Protein AF-A0A936LFM3-F1 (afdb_monomer_lite)

Structure (mmCIF, N/CA/C/O backbone):
data_AF-A0A936LFM3-F1
#
_entry.id   AF-A0A936LFM3-F1
#
loop_
_atom_site.group_PDB
_atom_site.id
_atom_site.type_symbol
_atom_site.label_atom_id
_atom_site.label_alt_id
_atom_site.label_comp_id
_atom_site.label_asym_id
_atom_site.label_entity_id
_atom_site.label_seq_id
_atom_site.pdbx_PDB_ins_code
_atom_site.Cartn_x
_atom_site.Cartn_y
_atom_site.Cartn_z
_atom_site.occupancy
_atom_site.B_iso_or_equiv
_atom_site.auth_seq_id
_atom_site.auth_comp_id
_atom_site.auth_asym_id
_atom_site.auth_atom_id
_atom_site.pdbx_PDB_model_num
ATOM 1 N N . MET A 1 1 ? -27.569 -4.470 3.705 1.00 52.78 1 MET A N 1
ATOM 2 C CA . MET A 1 1 ? -26.174 -4.039 3.490 1.00 52.78 1 MET A CA 1
ATOM 3 C C . MET A 1 1 ? -26.082 -2.588 3.939 1.00 52.78 1 MET A C 1
ATOM 5 O O . MET A 1 1 ? -26.938 -1.820 3.511 1.00 52.78 1 MET A O 1
ATOM 9 N N . PRO A 1 2 ? -25.170 -2.228 4.855 1.00 54.09 2 PRO A N 1
ATOM 10 C CA . PRO A 1 2 ? -24.980 -0.835 5.258 1.00 54.09 2 PRO A CA 1
ATOM 11 C C . PRO A 1 2 ? -24.577 0.011 4.048 1.00 54.09 2 PRO A C 1
ATOM 13 O O . PRO A 1 2 ? -23.914 -0.483 3.132 1.00 54.09 2 PRO A O 1
ATOM 16 N N . SER A 1 3 ? -25.020 1.265 4.016 1.00 64.44 3 SER A N 1
ATOM 17 C CA . SER A 1 3 ? -24.688 2.163 2.915 1.00 64.44 3 SER A CA 1
ATOM 18 C C . SER A 1 3 ? -23.208 2.572 2.993 1.00 64.44 3 SER A C 1
ATOM 20 O O . SER A 1 3 ? -22.634 2.600 4.087 1.00 64.44 3 SER A O 1
ATOM 22 N N . PRO A 1 4 ? -22.565 2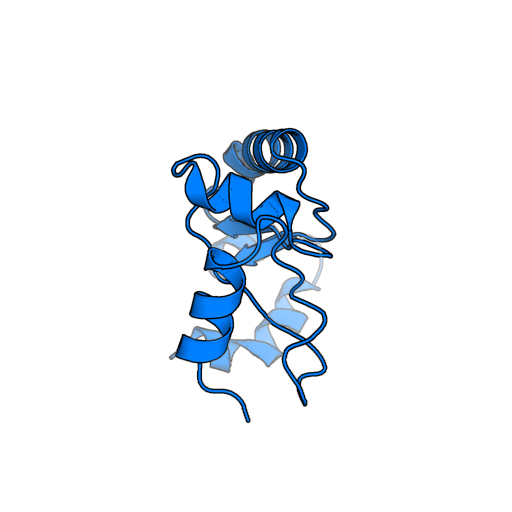.948 1.872 1.00 55.62 4 PRO A N 1
ATOM 23 C CA . PRO A 1 4 ? -21.199 3.483 1.891 1.00 55.62 4 PRO A CA 1
ATOM 24 C C . PRO A 1 4 ? -21.012 4.667 2.860 1.00 55.62 4 PRO A C 1
ATOM 26 O O . PRO A 1 4 ? -19.931 4.857 3.413 1.00 55.62 4 PRO A O 1
ATOM 29 N N . GLN A 1 5 ? -22.076 5.438 3.112 1.00 56.53 5 GLN A N 1
ATOM 30 C CA . GLN A 1 5 ? -22.071 6.572 4.038 1.00 56.53 5 GLN A CA 1
ATOM 31 C C . GLN A 1 5 ? -22.000 6.127 5.509 1.00 56.53 5 GLN A C 1
ATOM 33 O O . GLN A 1 5 ? -21.318 6.775 6.300 1.00 56.53 5 GLN A O 1
ATOM 38 N N . ASP A 1 6 ? -22.611 4.993 5.866 1.00 60.06 6 ASP A N 1
ATOM 39 C CA . ASP A 1 6 ? -22.584 4.447 7.233 1.00 60.06 6 ASP A CA 1
ATOM 40 C C . ASP A 1 6 ? -21.179 3.977 7.637 1.00 60.06 6 ASP A C 1
ATOM 42 O O . ASP A 1 6 ? -20.767 4.120 8.791 1.00 60.06 6 ASP A O 1
ATOM 46 N N . VAL A 1 7 ? -20.420 3.448 6.672 1.00 60.62 7 VAL A N 1
ATOM 47 C CA . VAL A 1 7 ? -19.021 3.034 6.863 1.00 60.62 7 VAL A CA 1
ATOM 48 C C . VAL A 1 7 ? -18.133 4.258 7.092 1.00 60.62 7 VAL A C 1
ATOM 50 O O . VAL A 1 7 ? -17.361 4.296 8.049 1.00 60.62 7 VAL A O 1
ATOM 53 N N . LEU A 1 8 ? -18.298 5.296 6.266 1.00 59.75 8 LEU A N 1
ATOM 54 C CA . LEU A 1 8 ? -17.542 6.548 6.374 1.00 59.75 8 LEU A CA 1
ATOM 55 C C . LEU A 1 8 ? -17.848 7.317 7.664 1.00 59.75 8 LEU A C 1
ATOM 57 O O . LEU A 1 8 ? -16.943 7.870 8.287 1.00 59.75 8 LEU A O 1
ATOM 61 N N . TYR A 1 9 ? -19.109 7.338 8.097 1.00 62.16 9 TYR A N 1
ATOM 62 C CA . TYR A 1 9 ? -19.505 8.018 9.328 1.00 62.16 9 TYR A CA 1
ATOM 63 C C . TYR A 1 9 ? -18.877 7.361 10.567 1.00 62.16 9 TYR A C 1
ATOM 65 O O . TYR A 1 9 ? -18.392 8.049 11.465 1.00 62.16 9 TYR A O 1
ATOM 73 N N . ARG A 1 10 ? -18.800 6.024 10.590 1.00 58.91 10 ARG A N 1
ATOM 74 C CA . ARG A 1 10 ? -18.182 5.259 11.685 1.00 58.91 10 ARG A CA 1
ATOM 75 C C . ARG A 1 10 ? -16.664 5.391 11.742 1.00 58.91 10 ARG A C 1
ATOM 77 O O . ARG A 1 10 ? -16.124 5.459 12.841 1.00 58.91 10 ARG A O 1
ATOM 84 N N . LEU A 1 11 ? -16.004 5.524 10.589 1.00 55.69 11 LEU A N 1
ATOM 85 C CA . LEU A 1 11 ? -14.578 5.861 10.518 1.00 55.69 11 LEU A CA 1
ATOM 86 C C . LEU A 1 11 ? -14.262 7.217 11.178 1.00 55.69 11 LEU A C 1
ATOM 88 O O . LEU A 1 11 ? -13.159 7.416 11.676 1.00 55.69 11 LEU A O 1
ATOM 92 N N . ARG A 1 12 ? -15.226 8.150 11.182 1.00 56.56 12 ARG A N 1
ATOM 93 C CA . ARG A 1 12 ? -15.052 9.525 11.675 1.00 56.56 12 ARG A CA 1
ATOM 94 C C . ARG A 1 12 ? -15.477 9.724 13.135 1.00 56.56 12 ARG A C 1
ATOM 96 O O . ARG A 1 12 ? -14.970 10.628 13.789 1.00 56.56 12 ARG A O 1
ATOM 103 N N . ALA A 1 13 ? -16.435 8.932 13.623 1.00 56.31 13 ALA A N 1
ATOM 104 C CA . ALA A 1 13 ? -17.116 9.164 14.902 1.00 56.31 13 ALA A CA 1
ATOM 105 C C . ALA A 1 13 ? -16.427 8.533 16.127 1.00 56.31 13 ALA A C 1
ATOM 107 O O . ALA A 1 13 ? -16.674 8.964 17.252 1.00 56.31 13 ALA A O 1
ATOM 108 N N . HIS A 1 14 ? -15.550 7.548 15.935 1.00 49.16 14 HIS A N 1
ATOM 109 C CA . HIS A 1 14 ? -14.796 6.921 17.016 1.00 49.16 14 HIS A CA 1
ATOM 110 C C . HIS A 1 14 ? -13.309 7.010 16.690 1.00 49.16 14 HIS A C 1
ATOM 112 O O . HIS A 1 14 ? -12.886 6.577 15.626 1.00 49.16 14 HIS A O 1
ATOM 118 N N . GLY A 1 15 ? -12.504 7.555 17.608 1.00 50.53 15 GLY A N 1
ATOM 119 C CA . GLY A 1 15 ? -11.042 7.702 17.481 1.00 50.53 15 GLY A CA 1
ATOM 120 C C . GLY A 1 15 ? -10.252 6.387 17.362 1.00 50.53 15 GLY A C 1
ATOM 121 O O . GLY A 1 15 ? -9.045 6.375 17.577 1.00 50.53 15 GLY A O 1
ATOM 122 N N . GLN A 1 16 ? -10.933 5.288 17.044 1.00 51.62 16 GLN A N 1
ATOM 123 C CA . GLN A 1 16 ? -10.402 4.028 16.554 1.00 51.62 16 GLN A CA 1
ATOM 124 C C . GLN A 1 16 ? -11.366 3.545 15.459 1.00 51.62 16 GLN A C 1
ATOM 126 O O . GLN A 1 16 ? -12.471 3.101 15.781 1.00 51.62 16 GLN A O 1
ATOM 131 N N . PRO A 1 17 ? -10.999 3.647 14.174 1.00 54.47 17 PRO A N 1
ATOM 132 C CA . PRO A 1 17 ? -11.783 3.108 13.081 1.00 54.47 17 PRO A CA 1
ATOM 133 C C . PRO A 1 17 ? -11.659 1.586 13.107 1.00 54.47 17 PRO A C 1
ATOM 135 O O . PRO A 1 17 ? -10.773 1.000 12.491 1.00 54.47 17 PRO A O 1
ATOM 138 N N . ASP A 1 18 ? -12.527 0.938 13.877 1.00 59.25 18 ASP A N 1
ATOM 139 C CA . ASP A 1 18 ? -12.672 -0.506 13.803 1.00 59.25 18 ASP A CA 1
ATOM 140 C C . ASP A 1 18 ? -13.541 -0.851 12.589 1.00 59.25 18 ASP A C 1
ATOM 142 O O . ASP A 1 18 ? -14.769 -0.736 12.601 1.00 59.25 18 ASP A O 1
ATOM 146 N N . LEU A 1 19 ? -12.875 -1.239 11.501 1.00 59.12 19 LEU A N 1
ATOM 147 C CA . LEU A 1 19 ? -13.516 -1.720 10.279 1.00 59.12 19 LEU A CA 1
ATOM 148 C C . LEU A 1 19 ? -14.169 -3.103 10.475 1.00 59.12 19 LEU A C 1
ATOM 150 O O . LEU A 1 19 ? -14.990 -3.519 9.651 1.00 59.12 19 LEU A O 1
ATOM 154 N N . ARG A 1 20 ? -13.858 -3.805 11.575 1.00 56.66 20 ARG A N 1
ATOM 155 C CA . ARG A 1 20 ? -14.342 -5.153 11.905 1.00 56.66 20 ARG A CA 1
ATOM 156 C C . ARG A 1 20 ? -15.726 -5.085 12.562 1.00 56.66 20 ARG A C 1
ATOM 158 O O . ARG A 1 20 ? -15.935 -5.482 13.699 1.00 56.66 20 ARG A O 1
ATOM 165 N N . GLY A 1 21 ? -16.705 -4.544 11.848 1.00 53.88 21 GLY A N 1
ATOM 166 C CA . GLY A 1 21 ? -18.059 -4.388 12.398 1.00 53.88 21 GLY A CA 1
ATOM 167 C C . GLY A 1 21 ? -19.100 -3.862 11.421 1.00 53.88 21 GLY A C 1
ATOM 168 O O . GLY A 1 21 ? -20.228 -3.547 11.816 1.00 53.88 21 GLY A O 1
ATOM 169 N N . VAL A 1 22 ? -18.745 -3.744 10.139 1.00 62.81 22 VAL A N 1
ATOM 170 C CA . VAL A 1 22 ? -19.704 -3.418 9.087 1.00 62.81 22 VAL A CA 1
ATOM 171 C C . VAL A 1 22 ? -20.590 -4.650 8.885 1.00 62.81 22 VAL A C 1
ATOM 173 O O . VAL A 1 22 ? -20.207 -5.606 8.217 1.00 62.81 22 VAL A O 1
ATOM 176 N N . ALA A 1 23 ? -21.744 -4.661 9.558 1.00 54.72 23 ALA A N 1
ATOM 177 C CA . ALA A 1 23 ? -22.622 -5.822 9.657 1.00 54.72 23 ALA A CA 1
ATOM 178 C C . ALA A 1 23 ? -22.928 -6.431 8.277 1.00 54.72 23 ALA A C 1
ATOM 180 O O . ALA A 1 23 ? -23.481 -5.765 7.397 1.00 54.72 23 ALA A O 1
ATOM 181 N N . GLY A 1 24 ? -22.577 -7.711 8.120 1.00 68.94 24 GLY A N 1
ATOM 182 C CA . GLY A 1 24 ? -22.824 -8.495 6.910 1.00 68.94 24 GLY A CA 1
ATOM 183 C C . GLY A 1 24 ? -21.755 -8.396 5.819 1.00 68.94 24 GLY A C 1
ATOM 184 O O . GLY A 1 24 ? -22.041 -8.807 4.699 1.00 68.94 24 GLY A O 1
ATOM 185 N N . LEU A 1 25 ? -20.566 -7.850 6.104 1.00 70.75 25 LEU A N 1
ATOM 186 C CA . LEU A 1 25 ? -19.418 -7.907 5.194 1.00 70.75 25 LEU A CA 1
ATOM 187 C C . LEU A 1 25 ? -18.317 -8.806 5.758 1.00 70.75 25 LEU A C 1
ATOM 189 O O . LEU A 1 25 ? -17.890 -8.626 6.896 1.00 70.75 25 LEU A O 1
ATOM 193 N N . ASP A 1 26 ? -17.818 -9.717 4.926 1.00 79.94 26 ASP A N 1
ATOM 194 C CA . ASP A 1 26 ? -16.672 -10.573 5.256 1.00 79.94 26 ASP A CA 1
ATOM 195 C C . ASP A 1 26 ? -15.329 -9.845 5.074 1.00 79.94 26 ASP A C 1
ATOM 197 O O . ASP A 1 26 ? -14.319 -10.217 5.670 1.00 79.94 26 ASP A O 1
ATOM 201 N N . ALA A 1 27 ? -15.309 -8.802 4.236 1.00 80.69 27 ALA A N 1
ATOM 202 C CA . ALA A 1 27 ? -14.135 -7.985 3.957 1.00 80.69 27 ALA A CA 1
ATOM 203 C C . ALA A 1 27 ? -14.528 -6.562 3.531 1.00 80.69 27 ALA A C 1
ATOM 205 O O . ALA A 1 27 ? -15.561 -6.346 2.895 1.00 80.69 27 ALA A O 1
ATOM 206 N N . VAL A 1 28 ? -13.659 -5.597 3.836 1.00 83.25 28 VAL A N 1
ATOM 207 C CA . VAL A 1 28 ? -13.766 -4.201 3.393 1.00 83.25 28 VAL A CA 1
ATOM 208 C C . VAL A 1 28 ? -12.477 -3.831 2.667 1.00 83.25 28 VAL A C 1
ATOM 210 O O . VAL A 1 28 ? -11.388 -4.011 3.209 1.00 83.25 28 VAL A O 1
ATOM 213 N N . ILE A 1 29 ? -12.597 -3.315 1.443 1.00 88.81 29 ILE A N 1
ATOM 214 C CA . ILE A 1 29 ? -11.471 -2.769 0.677 1.00 88.81 29 ILE A CA 1
ATOM 215 C C . ILE A 1 29 ? -11.525 -1.251 0.796 1.00 88.81 29 ILE A C 1
ATOM 217 O O . ILE A 1 29 ? -12.546 -0.640 0.481 1.00 88.81 29 ILE A O 1
ATOM 221 N N . VAL A 1 30 ? -10.424 -0.657 1.244 1.00 88.00 30 VAL A N 1
ATOM 222 C CA . VAL A 1 30 ? -10.268 0.794 1.336 1.00 88.00 30 VAL A CA 1
ATOM 223 C C . VAL A 1 30 ? -9.287 1.232 0.260 1.00 88.00 30 VAL A C 1
ATOM 225 O O . VAL A 1 30 ? -8.125 0.832 0.287 1.00 88.00 30 VAL A O 1
ATOM 228 N N . ASP A 1 31 ? -9.769 2.023 -0.695 1.00 88.75 31 ASP A N 1
ATOM 229 C CA . ASP A 1 31 ? -8.922 2.655 -1.703 1.00 88.75 31 ASP A CA 1
ATOM 230 C C . ASP A 1 31 ? -8.339 3.959 -1.145 1.00 88.75 31 ASP A C 1
ATOM 232 O O . ASP A 1 31 ? -9.042 4.739 -0.498 1.00 88.75 31 ASP A O 1
ATOM 236 N N . THR A 1 32 ? -7.046 4.182 -1.360 1.00 86.06 32 THR A N 1
ATOM 237 C CA . THR A 1 32 ? -6.305 5.307 -0.779 1.00 86.06 32 THR A CA 1
ATOM 238 C C . THR A 1 32 ? -5.460 6.001 -1.841 1.00 86.06 32 THR A C 1
ATOM 240 O O . THR A 1 32 ? -4.869 5.315 -2.679 1.00 86.06 32 THR A O 1
ATOM 243 N N . PRO A 1 33 ? -5.291 7.337 -1.779 1.00 85.06 33 PRO A N 1
ATOM 244 C CA . PRO A 1 33 ? -4.279 8.006 -2.590 1.00 85.06 33 PRO A CA 1
ATOM 245 C C . PRO A 1 33 ? -2.864 7.511 -2.224 1.00 85.06 33 PRO A C 1
ATOM 247 O O . PRO A 1 33 ? -2.679 6.872 -1.184 1.00 85.06 33 PRO A O 1
ATOM 250 N N . PRO A 1 34 ? -1.831 7.811 -3.035 1.00 83.06 34 PRO A N 1
ATOM 251 C CA . PRO A 1 34 ? -0.457 7.443 -2.704 1.00 83.06 34 PRO A CA 1
ATOM 252 C C . PRO A 1 34 ? -0.040 8.030 -1.348 1.00 83.06 34 PRO A C 1
ATOM 254 O O . PRO A 1 34 ? 0.008 9.249 -1.188 1.00 83.06 34 PRO A O 1
ATOM 257 N N . ALA A 1 35 ? 0.303 7.175 -0.381 1.00 79.75 35 ALA A N 1
ATOM 258 C CA . ALA A 1 35 ? 0.622 7.603 0.987 1.00 79.75 35 ALA A CA 1
ATOM 259 C C . ALA A 1 35 ? 1.877 8.485 1.087 1.00 79.75 35 ALA A C 1
ATOM 261 O O . ALA A 1 35 ? 1.989 9.307 1.989 1.00 79.75 35 ALA A O 1
ATOM 262 N N . MET A 1 36 ? 2.785 8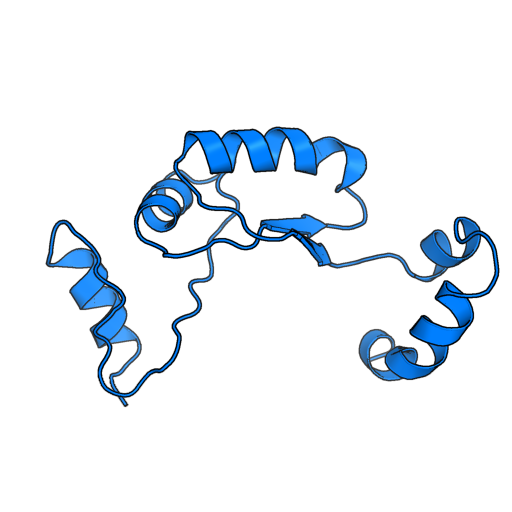.392 0.112 1.00 75.25 36 MET A N 1
ATOM 263 C CA . MET A 1 36 ? 3.907 9.328 -0.017 1.00 75.25 36 MET A CA 1
ATOM 264 C C . MET A 1 36 ? 3.475 10.765 -0.344 1.00 75.25 36 MET A C 1
ATOM 266 O O . MET A 1 36 ? 4.231 11.696 -0.092 1.00 75.25 36 MET A O 1
ATOM 270 N N . ALA A 1 37 ? 2.308 10.946 -0.964 1.00 77.44 37 ALA A N 1
ATOM 271 C CA . ALA A 1 37 ? 1.844 12.240 -1.454 1.00 77.44 37 ALA A CA 1
ATOM 272 C C . ALA A 1 37 ? 0.760 12.863 -0.561 1.00 77.44 37 ALA A C 1
ATOM 274 O O . ALA A 1 37 ? 0.567 14.076 -0.607 1.00 77.44 37 ALA A O 1
ATOM 275 N N . VAL A 1 38 ? 0.042 12.052 0.226 1.00 79.62 38 VAL A N 1
ATOM 276 C CA . VAL A 1 38 ? -1.117 12.497 1.013 1.00 79.62 38 VAL A CA 1
ATOM 277 C C . VAL A 1 38 ? -1.102 11.856 2.401 1.00 79.62 38 VAL A C 1
ATOM 279 O O . VAL A 1 38 ? -1.155 10.634 2.529 1.00 79.62 38 VAL A O 1
ATOM 282 N N . SER A 1 39 ? -1.095 12.689 3.445 1.00 77.50 39 SER A N 1
ATOM 283 C CA . SER A 1 39 ? -1.051 12.257 4.851 1.00 77.50 39 SER A CA 1
ATOM 284 C C . SER A 1 39 ? -2.260 11.428 5.283 1.00 77.50 39 SER A C 1
ATOM 286 O O . SER A 1 39 ? -2.121 10.533 6.114 1.00 77.50 39 SER A O 1
ATOM 288 N N . ASP A 1 40 ? -3.437 11.688 4.714 1.00 77.94 40 ASP A N 1
ATOM 289 C CA . ASP A 1 40 ? -4.680 11.004 5.092 1.00 77.94 40 ASP A CA 1
ATOM 290 C C . ASP A 1 40 ? -4.615 9.499 4.799 1.00 77.94 40 ASP A C 1
ATOM 292 O O . ASP A 1 40 ? -5.138 8.689 5.564 1.00 77.94 40 ASP A O 1
ATOM 296 N N . ALA A 1 41 ? -3.904 9.102 3.737 1.00 82.44 41 ALA A N 1
ATOM 297 C CA . ALA A 1 41 ? -3.676 7.692 3.434 1.00 82.44 41 ALA A CA 1
ATOM 298 C C . ALA A 1 41 ? -2.835 7.006 4.522 1.00 82.44 41 ALA A C 1
ATOM 300 O O . ALA A 1 41 ? -3.122 5.869 4.888 1.00 82.44 41 ALA A O 1
ATOM 301 N N . SER A 1 42 ? -1.853 7.702 5.100 1.00 84.25 42 SER A N 1
ATOM 302 C CA . SER A 1 42 ? -1.041 7.175 6.204 1.00 84.25 42 SER A CA 1
ATOM 303 C C . SER A 1 42 ? -1.867 6.908 7.463 1.00 84.25 42 SER A C 1
ATOM 305 O O . SER A 1 42 ? -1.631 5.908 8.133 1.00 84.25 42 SER A O 1
ATOM 307 N N . VAL A 1 43 ? -2.876 7.739 7.753 1.00 85.38 43 VAL A N 1
ATOM 308 C CA . VAL A 1 43 ? -3.809 7.502 8.869 1.00 85.38 43 VAL A CA 1
ATOM 309 C C . VAL A 1 43 ? -4.628 6.236 8.622 1.00 85.38 43 VAL A C 1
ATOM 311 O O . VAL A 1 43 ? -4.722 5.377 9.494 1.00 85.38 43 VAL A O 1
ATOM 314 N N . VAL A 1 44 ? -5.169 6.063 7.412 1.00 86.19 44 VAL A N 1
ATOM 315 C CA . VAL A 1 44 ? -5.930 4.855 7.049 1.00 86.19 44 VAL A CA 1
ATOM 316 C C . VAL A 1 44 ? -5.084 3.590 7.219 1.00 86.19 44 VAL A C 1
ATOM 318 O O . VAL A 1 44 ? -5.569 2.592 7.753 1.00 86.19 44 VAL A O 1
ATOM 321 N N . LEU A 1 45 ? -3.808 3.633 6.827 1.00 87.50 45 LEU A N 1
ATOM 322 C CA . LEU A 1 45 ? -2.895 2.491 6.922 1.00 87.50 45 LEU A CA 1
ATOM 323 C C . LEU A 1 45 ? -2.687 1.979 8.360 1.00 87.50 45 LEU A C 1
ATOM 325 O O . LEU A 1 45 ? -2.384 0.799 8.533 1.00 87.50 45 LEU A O 1
ATOM 329 N N . GLN A 1 46 ? -2.897 2.820 9.377 1.00 86.19 46 GLN A N 1
ATOM 330 C CA . GLN A 1 46 ? -2.808 2.441 10.796 1.00 86.19 46 GLN A CA 1
ATOM 331 C C . GLN A 1 46 ? -4.039 1.682 11.303 1.00 86.19 46 GLN A C 1
ATOM 333 O O . GLN A 1 46 ? -3.995 1.064 12.368 1.00 86.19 46 GLN A O 1
ATOM 338 N N . HIS A 1 47 ? -5.138 1.726 10.552 1.00 86.00 47 HIS A N 1
ATOM 339 C CA . HIS A 1 47 ? -6.443 1.218 10.972 1.00 86.00 47 HIS A CA 1
ATOM 340 C C . HIS A 1 47 ? -6.936 0.036 10.133 1.00 86.00 47 HIS A C 1
ATOM 342 O O . HIS A 1 47 ? -7.971 -0.553 10.438 1.00 86.00 47 HIS A O 1
ATOM 348 N N . VAL A 1 48 ? -6.186 -0.352 9.100 1.00 86.88 48 VAL A N 1
ATOM 349 C CA . VAL A 1 48 ? -6.454 -1.564 8.320 1.00 86.88 48 VAL A CA 1
ATOM 350 C C . VAL A 1 48 ? -5.706 -2.768 8.888 1.00 86.88 48 VAL A C 1
ATOM 352 O O . VAL A 1 48 ? -4.600 -2.664 9.419 1.00 86.88 48 VAL A O 1
ATOM 355 N N . ASP A 1 49 ? -6.288 -3.954 8.720 1.00 89.56 49 ASP A N 1
ATOM 356 C CA . ASP A 1 49 ? -5.655 -5.208 9.136 1.00 89.56 49 ASP A CA 1
ATOM 357 C C . ASP A 1 49 ? -4.395 -5.524 8.332 1.00 89.56 49 ASP A C 1
ATOM 359 O O . ASP A 1 49 ? -3.395 -6.016 8.866 1.00 89.56 49 ASP A O 1
ATOM 363 N N . ARG A 1 50 ? -4.481 -5.278 7.024 1.00 91.69 50 ARG A N 1
ATOM 364 C CA . ARG A 1 50 ? -3.454 -5.556 6.026 1.00 91.69 50 ARG A CA 1
ATOM 365 C C . ARG A 1 50 ? -3.546 -4.526 4.914 1.00 91.69 50 ARG A C 1
ATOM 367 O O . ARG A 1 50 ? -4.636 -4.096 4.550 1.00 91.69 50 ARG A O 1
ATOM 374 N N . ALA A 1 51 ? -2.396 -4.197 4.345 1.00 93.12 51 ALA A N 1
ATOM 375 C CA . ALA A 1 51 ? -2.282 -3.352 3.169 1.00 93.12 51 ALA A CA 1
ATOM 376 C C . ALA A 1 51 ? -1.678 -4.133 1.995 1.00 93.12 51 ALA A C 1
ATOM 378 O O . ALA A 1 51 ? -0.869 -5.051 2.178 1.00 93.12 51 ALA A O 1
ATOM 379 N N . VAL A 1 52 ? -2.055 -3.732 0.784 1.00 94.00 52 VAL A N 1
ATOM 380 C CA . VAL A 1 52 ? -1.441 -4.172 -0.471 1.00 94.00 52 VAL A CA 1
ATOM 381 C C . VAL A 1 52 ? -0.883 -2.935 -1.159 1.00 94.00 52 VAL A C 1
ATOM 383 O O . VAL A 1 52 ? -1.588 -1.943 -1.317 1.00 94.00 52 VAL A O 1
ATOM 386 N N . TYR A 1 53 ? 0.389 -2.974 -1.545 1.00 92.62 53 TYR A N 1
ATOM 387 C CA . TYR A 1 53 ? 1.039 -1.844 -2.204 1.00 92.62 53 TYR A CA 1
ATOM 388 C C . TYR A 1 53 ? 0.834 -1.911 -3.721 1.00 92.62 53 TYR A C 1
ATOM 390 O O . TYR A 1 53 ? 1.203 -2.898 -4.356 1.00 92.62 53 TYR A O 1
ATOM 398 N N . GLY A 1 54 ? 0.255 -0.864 -4.309 1.00 91.88 54 GLY A N 1
ATOM 399 C CA . GLY A 1 54 ? 0.114 -0.733 -5.759 1.00 91.88 54 GLY A CA 1
ATOM 400 C C . GLY A 1 54 ? 1.342 -0.071 -6.382 1.00 91.88 54 GLY A C 1
ATOM 401 O O . GLY A 1 54 ? 1.626 1.089 -6.099 1.00 91.88 54 GLY A O 1
ATOM 402 N N . ALA A 1 55 ? 2.040 -0.785 -7.265 1.00 90.69 55 ALA A N 1
ATOM 403 C CA . ALA A 1 55 ? 3.188 -0.277 -8.010 1.00 90.69 55 ALA A CA 1
ATOM 404 C C . ALA A 1 55 ? 2.865 -0.174 -9.505 1.00 90.69 55 ALA A C 1
ATOM 406 O O . ALA A 1 55 ? 2.317 -1.102 -10.104 1.00 90.69 55 ALA A O 1
ATOM 407 N N . LEU A 1 56 ? 3.245 0.934 -10.141 1.00 88.38 56 LEU A N 1
ATOM 408 C CA . LEU A 1 56 ? 3.143 1.076 -11.594 1.00 88.38 56 LEU A CA 1
ATOM 409 C C . LEU A 1 56 ? 4.347 0.421 -12.268 1.00 88.38 56 LEU A C 1
ATOM 411 O O . LEU A 1 56 ? 5.485 0.775 -11.980 1.00 88.38 56 LEU A O 1
ATOM 415 N N . GLY A 1 57 ? 4.108 -0.481 -13.218 1.00 84.31 57 GLY A N 1
ATOM 416 C CA . GLY A 1 57 ? 5.138 -1.281 -13.883 1.00 84.31 57 GLY A CA 1
ATOM 417 C C . GLY A 1 57 ? 6.252 -0.463 -14.535 1.00 84.31 57 GLY A C 1
ATOM 418 O O . GLY A 1 57 ? 7.397 -0.902 -14.549 1.00 84.31 57 GLY A O 1
ATOM 419 N N . ARG A 1 58 ? 5.941 0.743 -15.022 1.00 82.75 58 ARG A N 1
ATOM 420 C CA . ARG A 1 58 ? 6.937 1.665 -15.591 1.00 82.75 58 ARG A CA 1
ATOM 421 C C . ARG A 1 58 ? 7.901 2.265 -14.556 1.00 82.75 58 ARG A C 1
ATOM 423 O O . ARG A 1 58 ? 9.038 2.545 -14.914 1.00 82.75 58 ARG A O 1
ATOM 430 N N . ASP A 1 59 ? 7.471 2.403 -13.300 1.00 81.56 59 ASP A N 1
ATOM 431 C CA . ASP A 1 59 ? 8.175 3.170 -12.258 1.00 81.56 59 ASP A CA 1
ATOM 432 C C . ASP A 1 59 ? 8.559 2.307 -11.037 1.00 81.56 59 ASP A C 1
ATOM 434 O O . ASP A 1 59 ? 9.247 2.775 -10.124 1.00 81.56 59 ASP A O 1
ATOM 438 N N . ALA A 1 60 ? 8.139 1.036 -11.021 1.00 79.81 60 ALA A N 1
ATOM 439 C CA . ALA A 1 60 ? 8.231 0.142 -9.871 1.00 79.81 60 ALA A CA 1
ATOM 440 C C . ALA A 1 60 ? 9.669 -0.067 -9.378 1.00 79.81 60 ALA A C 1
ATOM 442 O O . ALA A 1 60 ? 9.893 -0.069 -8.170 1.00 79.81 60 ALA A O 1
ATOM 443 N N . ALA A 1 61 ? 10.643 -0.197 -10.282 1.00 78.75 61 ALA A N 1
ATOM 444 C CA . ALA A 1 61 ? 12.037 -0.445 -9.909 1.00 78.75 61 ALA A CA 1
ATOM 445 C C . ALA A 1 61 ? 12.664 0.709 -9.103 1.00 78.75 61 ALA A C 1
ATOM 447 O O . ALA A 1 61 ? 13.505 0.460 -8.247 1.00 78.75 61 ALA A O 1
ATOM 448 N N . GLY A 1 62 ? 12.247 1.955 -9.359 1.00 81.19 62 GLY A N 1
ATOM 449 C CA . GLY A 1 62 ? 12.803 3.136 -8.690 1.00 81.19 62 GLY A CA 1
ATOM 450 C C . GLY A 1 62 ? 12.036 3.572 -7.441 1.00 81.19 62 GLY A C 1
ATOM 451 O O . GLY A 1 62 ? 12.637 4.105 -6.516 1.00 81.19 62 GLY A O 1
ATOM 452 N N . HIS A 1 63 ? 10.721 3.342 -7.395 1.00 82.88 63 HIS A N 1
ATOM 453 C CA . HIS A 1 63 ? 9.860 3.955 -6.376 1.00 82.88 63 HIS A CA 1
ATOM 454 C C . HIS A 1 63 ? 9.277 2.963 -5.365 1.00 82.88 63 HIS A C 1
ATOM 456 O O . HIS A 1 63 ? 8.839 3.389 -4.297 1.00 82.88 63 HIS A O 1
ATOM 462 N N . SER A 1 64 ? 9.287 1.654 -5.651 1.00 88.31 64 SER A N 1
ATOM 463 C CA . SER A 1 64 ? 8.635 0.681 -4.758 1.00 88.31 64 SER A CA 1
ATOM 464 C C . SER A 1 64 ? 9.350 0.544 -3.419 1.00 88.31 64 SER A C 1
ATOM 466 O O . SER A 1 64 ? 8.680 0.449 -2.401 1.00 88.31 64 SER A O 1
ATOM 468 N N . GLY A 1 65 ? 10.688 0.564 -3.398 1.00 90.25 65 GLY A N 1
ATOM 469 C CA . GLY A 1 65 ? 11.465 0.496 -2.153 1.00 90.25 65 GLY A CA 1
ATOM 470 C C . GLY A 1 65 ? 11.140 1.664 -1.214 1.00 90.25 65 GLY A C 1
ATOM 471 O O . GLY A 1 65 ? 10.557 1.431 -0.156 1.00 90.25 65 GLY A O 1
ATOM 472 N N . PRO A 1 66 ? 11.392 2.919 -1.634 1.00 90.25 66 PRO A N 1
ATOM 473 C CA . PRO A 1 66 ? 11.048 4.097 -0.838 1.00 90.25 66 PRO A CA 1
ATOM 474 C C . PRO A 1 66 ? 9.558 4.181 -0.477 1.00 90.25 66 PRO A C 1
ATOM 476 O O . PRO A 1 66 ? 9.205 4.615 0.616 1.00 90.25 66 PRO A O 1
ATOM 479 N N . GLY A 1 67 ? 8.659 3.761 -1.372 1.00 89.19 67 GLY A N 1
ATOM 480 C CA . GLY A 1 67 ? 7.222 3.735 -1.093 1.00 89.19 67 GLY A CA 1
ATOM 481 C C . GLY A 1 67 ? 6.833 2.720 -0.020 1.00 89.19 67 GLY A C 1
ATOM 482 O O . GLY A 1 67 ? 6.041 3.036 0.866 1.00 89.19 67 GLY A O 1
ATOM 483 N N . LEU A 1 68 ? 7.413 1.520 -0.059 1.00 91.56 68 LEU A N 1
ATOM 484 C CA . LEU A 1 68 ? 7.206 0.497 0.965 1.00 91.56 68 LEU A CA 1
ATOM 485 C C . LEU A 1 68 ? 7.767 0.935 2.319 1.00 91.56 68 LEU A C 1
ATOM 487 O O . LEU A 1 68 ? 7.097 0.743 3.331 1.00 91.56 68 LEU A O 1
ATOM 491 N N . GLU A 1 69 ? 8.946 1.558 2.340 1.00 91.19 69 GLU A N 1
ATOM 492 C CA . GLU A 1 69 ? 9.534 2.117 3.562 1.00 91.19 69 GLU A CA 1
ATOM 493 C C . GLU A 1 69 ? 8.646 3.209 4.165 1.00 91.19 69 GLU A C 1
ATOM 495 O O . GLU A 1 69 ? 8.346 3.155 5.356 1.00 91.19 69 GLU A O 1
ATOM 500 N N . ASN A 1 70 ? 8.142 4.142 3.349 1.00 89.88 70 ASN A N 1
ATOM 501 C CA . ASN A 1 70 ? 7.206 5.175 3.803 1.00 89.88 70 ASN A CA 1
ATOM 502 C C . ASN A 1 70 ? 5.916 4.575 4.377 1.00 89.88 70 ASN A C 1
ATOM 504 O O . ASN A 1 70 ? 5.479 4.964 5.458 1.00 89.88 70 ASN A O 1
ATOM 508 N N . ASN A 1 71 ? 5.324 3.592 3.695 1.00 90.56 71 ASN A N 1
ATOM 509 C CA . ASN A 1 71 ? 4.120 2.923 4.184 1.00 90.56 71 ASN A CA 1
ATOM 510 C C . ASN A 1 71 ? 4.388 2.172 5.494 1.00 90.56 71 ASN A C 1
ATOM 512 O O . ASN A 1 71 ? 3.578 2.231 6.417 1.00 90.56 71 ASN A O 1
ATOM 516 N N . SER A 1 72 ? 5.531 1.491 5.600 1.00 90.56 72 SER A N 1
ATOM 517 C CA . SER A 1 72 ? 5.941 0.817 6.833 1.00 90.56 72 SER A CA 1
ATOM 518 C C . SER A 1 72 ? 6.149 1.815 7.974 1.00 90.56 72 SER A C 1
ATOM 520 O O . SER A 1 72 ? 5.704 1.557 9.089 1.00 90.56 72 SER A O 1
ATOM 522 N N . ALA A 1 73 ? 6.777 2.964 7.706 1.00 89.75 73 ALA A N 1
ATOM 523 C CA . ALA A 1 73 ? 6.969 4.037 8.680 1.00 89.75 73 ALA A CA 1
ATOM 524 C C . ALA A 1 73 ? 5.637 4.661 9.129 1.00 89.75 73 ALA A C 1
ATOM 526 O O . ALA A 1 73 ? 5.490 5.035 10.290 1.00 89.75 73 ALA A O 1
ATOM 527 N N . ALA A 1 74 ? 4.640 4.702 8.242 1.00 87.62 74 ALA A N 1
ATOM 528 C CA . ALA A 1 74 ? 3.273 5.095 8.572 1.00 87.62 74 ALA A CA 1
ATOM 529 C C . ALA A 1 74 ? 2.519 4.055 9.426 1.00 87.62 74 ALA A C 1
ATOM 531 O O . ALA A 1 74 ? 1.437 4.360 9.917 1.00 87.62 74 ALA A O 1
ATOM 532 N N . GLY A 1 75 ? 3.071 2.855 9.637 1.00 88.50 75 GLY A N 1
ATOM 533 C CA . GLY A 1 75 ? 2.452 1.780 10.422 1.00 88.50 75 GLY A CA 1
ATOM 534 C C . GLY A 1 75 ? 1.688 0.745 9.592 1.00 88.50 75 GLY A C 1
ATOM 535 O O . GLY A 1 75 ? 1.003 -0.108 10.158 1.00 88.50 75 GLY A O 1
ATOM 536 N N . ALA A 1 76 ? 1.807 0.785 8.261 1.00 91.25 76 ALA A N 1
ATOM 537 C CA . ALA A 1 76 ? 1.139 -0.168 7.386 1.00 91.25 76 ALA A CA 1
ATOM 538 C C . ALA A 1 76 ? 1.685 -1.590 7.554 1.00 91.25 76 ALA A C 1
ATOM 540 O O . ALA A 1 76 ? 2.888 -1.837 7.470 1.00 91.25 76 ALA A O 1
ATOM 541 N N . LYS A 1 77 ? 0.777 -2.563 7.644 1.00 93.56 77 LYS A N 1
ATOM 542 C CA . LYS A 1 77 ? 1.102 -3.993 7.551 1.00 93.56 77 LYS A CA 1
ATOM 543 C C . LYS A 1 77 ? 1.000 -4.451 6.099 1.00 93.56 77 LYS A C 1
ATOM 545 O O . LYS A 1 77 ? 0.005 -5.062 5.702 1.00 93.56 77 LYS A O 1
ATOM 550 N N . VAL A 1 78 ? 1.997 -4.106 5.283 1.00 93.31 78 VAL A N 1
ATOM 551 C CA . VAL A 1 78 ? 2.017 -4.490 3.863 1.00 93.31 78 VAL A CA 1
ATOM 552 C C . VAL A 1 78 ? 2.254 -5.995 3.737 1.00 93.31 78 VAL A C 1
ATOM 554 O O . VAL A 1 78 ? 3.251 -6.519 4.222 1.00 93.31 78 VAL A O 1
ATOM 557 N N . THR A 1 79 ? 1.329 -6.695 3.083 1.00 94.50 79 THR A N 1
ATOM 558 C CA . THR A 1 79 ? 1.364 -8.167 2.938 1.00 94.50 79 THR A CA 1
ATOM 559 C C . THR A 1 79 ? 1.597 -8.641 1.510 1.00 94.50 79 THR A C 1
ATOM 561 O O . THR A 1 79 ? 1.804 -9.828 1.276 1.00 94.50 79 THR A O 1
ATOM 564 N N . GLY A 1 80 ? 1.602 -7.717 0.552 1.00 91.62 80 GLY A N 1
ATOM 565 C CA . GLY A 1 80 ? 1.863 -8.013 -0.846 1.00 91.62 80 GLY A CA 1
ATOM 566 C C . GLY A 1 80 ? 1.979 -6.750 -1.690 1.00 91.62 80 GLY A C 1
ATOM 567 O O . GLY A 1 80 ? 1.642 -5.648 -1.248 1.00 91.62 80 GLY A O 1
ATOM 568 N N . VAL A 1 81 ? 2.449 -6.939 -2.920 1.00 91.38 81 VAL A N 1
ATOM 569 C CA . VAL A 1 81 ? 2.599 -5.891 -3.933 1.00 91.38 81 VAL A CA 1
ATOM 570 C C . VAL A 1 81 ? 1.820 -6.299 -5.177 1.00 91.38 81 VAL A C 1
ATOM 572 O O . VAL A 1 81 ? 1.914 -7.442 -5.624 1.00 91.38 81 VAL A O 1
ATOM 575 N N . VAL A 1 82 ? 1.080 -5.357 -5.754 1.00 91.75 82 VAL A N 1
ATOM 576 C CA . VAL A 1 82 ? 0.406 -5.513 -7.044 1.00 91.75 82 VAL A CA 1
ATOM 577 C C . VAL A 1 82 ? 1.125 -4.654 -8.070 1.00 91.75 82 VAL A C 1
ATOM 579 O O . VAL A 1 82 ? 1.199 -3.434 -7.931 1.00 91.75 82 VAL A O 1
ATOM 582 N N . LEU A 1 83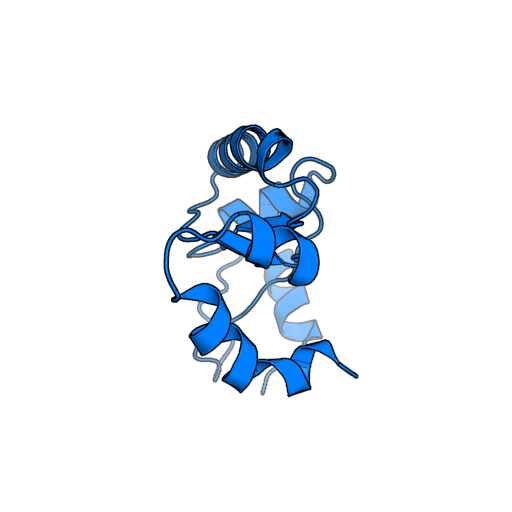 ? 1.642 -5.300 -9.114 1.00 89.62 83 LEU A N 1
ATOM 583 C CA . LEU A 1 83 ? 2.245 -4.618 -10.250 1.00 89.62 83 LEU A CA 1
ATOM 584 C C . LEU A 1 83 ? 1.174 -4.346 -11.314 1.00 89.62 83 LEU A C 1
ATOM 586 O O . LEU A 1 83 ? 0.699 -5.265 -11.981 1.00 89.62 83 LEU A O 1
ATOM 590 N N . SER A 1 84 ? 0.811 -3.079 -11.478 1.00 86.69 84 SER A N 1
ATOM 591 C CA . SER A 1 84 ? -0.209 -2.613 -12.424 1.00 86.69 84 SER A CA 1
ATOM 592 C C . SER A 1 84 ? 0.411 -1.901 -13.623 1.00 86.69 84 SER A C 1
ATOM 594 O O . SER A 1 84 ? 1.547 -1.443 -13.570 1.00 86.69 84 SER A O 1
ATOM 596 N N . MET A 1 85 ? -0.340 -1.777 -14.722 1.00 85.69 85 MET A N 1
ATOM 597 C CA . MET A 1 85 ? 0.102 -1.082 -15.947 1.00 85.69 85 MET A CA 1
ATOM 598 C C . MET A 1 85 ? 1.445 -1.593 -16.504 1.00 85.69 85 MET A C 1
ATOM 600 O O . MET A 1 85 ? 2.299 -0.821 -16.942 1.00 85.69 85 MET A O 1
ATOM 604 N N . VAL A 1 86 ? 1.649 -2.909 -16.472 1.00 83.62 86 VAL A N 1
ATOM 605 C CA . VAL A 1 86 ? 2.839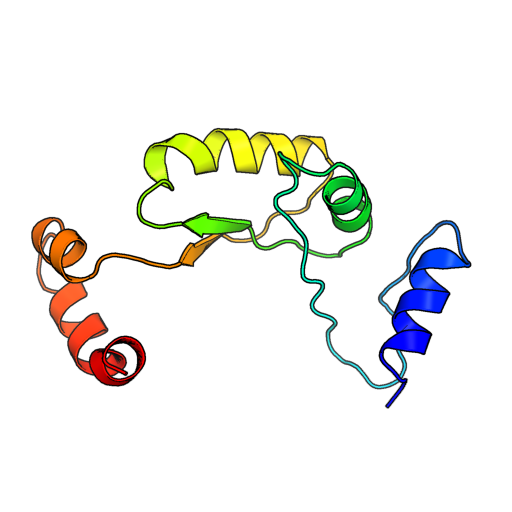 -3.537 -17.050 1.00 83.62 86 VAL A CA 1
ATOM 606 C C . VAL A 1 86 ? 2.768 -3.456 -18.573 1.00 83.62 86 VAL A C 1
ATOM 608 O O . VAL A 1 86 ? 1.811 -3.930 -19.183 1.00 83.62 86 VAL A O 1
ATOM 611 N N . ASP A 1 87 ? 3.809 -2.908 -19.204 1.00 82.12 87 ASP A N 1
ATOM 612 C CA . ASP A 1 87 ? 3.973 -3.022 -20.654 1.00 82.12 87 ASP A CA 1
ATOM 613 C C . ASP A 1 87 ? 4.379 -4.458 -20.997 1.00 82.12 87 ASP A C 1
ATOM 615 O O . ASP A 1 87 ? 5.549 -4.843 -20.921 1.00 82.12 87 ASP A O 1
ATOM 619 N N . LEU A 1 88 ? 3.387 -5.256 -21.381 1.00 75.75 88 LEU A N 1
ATOM 620 C CA . LEU A 1 88 ? 3.562 -6.674 -21.681 1.00 75.75 88 LEU A CA 1
ATOM 621 C C . LEU A 1 88 ? 4.512 -6.914 -22.862 1.00 75.75 88 LEU A C 1
ATOM 623 O O . LEU A 1 88 ? 5.243 -7.903 -22.868 1.00 75.75 88 LEU A O 1
ATOM 627 N N . ARG A 1 89 ? 4.560 -5.997 -23.839 1.00 75.88 89 ARG A N 1
ATOM 628 C CA . ARG A 1 89 ? 5.450 -6.113 -25.007 1.00 75.88 89 ARG A CA 1
ATOM 629 C C . ARG A 1 89 ? 6.902 -5.901 -24.610 1.00 75.88 89 ARG A C 1
ATOM 631 O O . ARG A 1 89 ? 7.779 -6.591 -25.124 1.00 75.88 89 ARG A O 1
ATOM 638 N N . LYS A 1 90 ? 7.164 -4.958 -23.701 1.00 75.88 90 LYS A N 1
ATOM 639 C CA . LYS A 1 90 ? 8.501 -4.774 -23.122 1.00 75.88 90 LYS A CA 1
ATOM 640 C C . LYS A 1 90 ? 8.859 -5.936 -22.205 1.00 75.88 90 LYS A C 1
ATOM 642 O O . LYS A 1 90 ? 9.940 -6.492 -22.353 1.00 75.88 90 LYS A O 1
ATOM 647 N N . ASN A 1 91 ? 7.947 -6.357 -21.329 1.00 71.44 91 ASN A N 1
ATOM 648 C CA . ASN A 1 91 ? 8.204 -7.433 -20.371 1.00 71.44 91 ASN A CA 1
ATOM 649 C C . ASN A 1 91 ? 8.508 -8.783 -21.049 1.00 71.44 91 ASN A C 1
ATOM 651 O O . ASN A 1 91 ? 9.382 -9.525 -20.601 1.00 71.44 91 ASN A O 1
ATOM 655 N N . ALA A 1 92 ? 7.859 -9.076 -22.182 1.00 69.62 92 ALA A N 1
ATOM 656 C CA . ALA A 1 92 ? 8.134 -10.274 -22.975 1.00 69.62 92 ALA A CA 1
ATOM 657 C C . ALA A 1 92 ? 9.590 -10.351 -23.471 1.00 69.62 92 ALA A C 1
ATOM 659 O O . ALA A 1 92 ? 10.123 -11.448 -23.613 1.00 69.62 92 ALA A O 1
ATOM 660 N N . LYS A 1 93 ? 10.258 -9.208 -23.686 1.00 68.31 93 LYS A N 1
ATOM 661 C CA . LYS A 1 93 ? 11.671 -9.150 -24.102 1.00 68.31 93 LYS A CA 1
ATOM 662 C C . LYS A 1 93 ? 12.645 -9.466 -22.964 1.00 68.31 93 LYS A C 1
ATOM 664 O O . LYS A 1 93 ? 13.762 -9.887 -23.233 1.00 68.31 93 LYS A O 1
ATOM 669 N N . TYR A 1 94 ? 12.223 -9.263 -21.716 1.00 61.22 94 TYR A N 1
ATO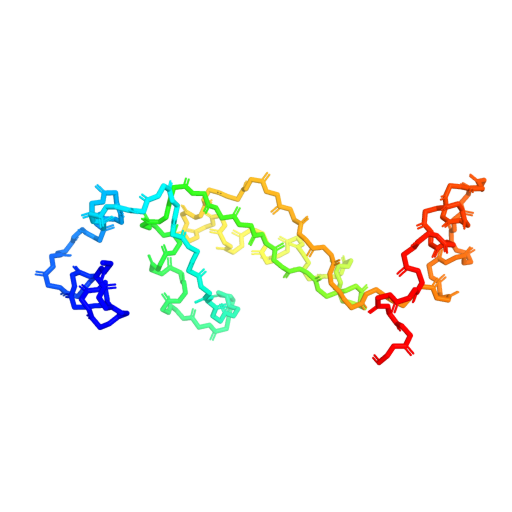M 670 C CA . TYR A 1 94 ? 13.017 -9.538 -20.513 1.00 61.22 94 TYR A CA 1
ATOM 671 C C . TYR A 1 94 ? 12.752 -10.929 -19.920 1.00 61.22 94 TYR A C 1
ATOM 673 O O . TYR A 1 94 ? 13.418 -11.336 -18.971 1.00 61.22 94 TYR A O 1
ATOM 681 N N . SER A 1 95 ? 11.782 -11.670 -20.458 1.00 54.72 95 SER A N 1
ATOM 682 C CA . SER A 1 95 ? 11.378 -12.963 -19.912 1.00 54.72 95 SER A CA 1
ATOM 683 C C . SER A 1 95 ? 12.342 -14.070 -20.341 1.00 54.72 95 SER A C 1
ATOM 685 O O . SER A 1 95 ? 12.360 -14.480 -21.501 1.00 54.72 95 SER A O 1
ATOM 687 N N . TYR A 1 96 ? 13.127 -14.581 -19.392 1.00 49.25 96 TYR A N 1
ATOM 688 C CA . TYR A 1 96 ? 13.941 -15.780 -19.583 1.00 49.25 96 TYR A CA 1
ATOM 689 C C . TYR A 1 96 ? 13.017 -17.013 -19.619 1.00 49.25 96 TYR A C 1
ATOM 691 O O . TYR A 1 96 ? 12.292 -17.276 -18.665 1.00 49.25 96 TYR A O 1
ATOM 699 N N . SER A 1 97 ? 13.033 -17.752 -20.733 1.00 47.44 97 SER A N 1
ATOM 700 C CA . SER A 1 97 ? 12.373 -19.056 -20.929 1.00 47.44 97 SER A CA 1
ATOM 701 C C . SER A 1 97 ? 10.847 -19.118 -20.683 1.00 47.44 97 SER A C 1
ATOM 703 O O . SER A 1 97 ? 10.379 -19.500 -19.614 1.00 47.44 97 SER A O 1
ATOM 705 N N . GLY A 1 98 ? 10.053 -18.829 -21.725 1.00 50.16 98 GLY A N 1
ATOM 706 C CA . GLY A 1 98 ? 8.740 -19.455 -21.998 1.00 50.16 98 GLY A CA 1
ATOM 707 C C . GLY A 1 98 ? 7.535 -19.159 -21.083 1.00 50.16 98 GLY A C 1
ATOM 708 O O . GLY A 1 98 ? 6.397 -19.322 -21.524 1.00 50.16 98 GLY A O 1
ATOM 709 N N . SER A 1 99 ? 7.733 -18.694 -19.849 1.00 52.12 99 SER A N 1
ATOM 710 C CA . SER A 1 99 ? 6.671 -18.537 -18.839 1.00 52.12 99 SER A CA 1
ATOM 711 C C . SER A 1 99 ? 5.730 -17.362 -19.124 1.00 52.12 99 SER A C 1
ATOM 713 O O . SER A 1 99 ? 4.509 -17.506 -19.058 1.00 52.12 99 SER A O 1
ATOM 715 N N . ALA A 1 100 ? 6.284 -16.221 -19.532 1.00 52.50 100 ALA A N 1
ATOM 716 C CA . ALA A 1 100 ? 5.524 -15.048 -19.949 1.00 52.50 100 ALA A CA 1
ATOM 717 C C . ALA A 1 100 ? 4.599 -15.354 -21.134 1.00 52.50 100 ALA A C 1
ATOM 719 O O . ALA A 1 100 ? 3.414 -15.037 -21.104 1.00 52.50 100 ALA A O 1
ATOM 720 N N . TYR A 1 101 ? 5.112 -16.028 -22.164 1.00 51.28 101 TYR A N 1
ATOM 721 C CA . TYR A 1 101 ? 4.346 -16.302 -23.382 1.00 51.28 101 TYR A CA 1
ATOM 722 C C . TYR A 1 101 ? 3.083 -17.138 -23.094 1.00 51.28 101 TYR A C 1
ATOM 724 O O . TYR A 1 101 ? 2.007 -16.841 -23.614 1.00 51.28 101 TYR A O 1
ATOM 732 N N . TYR A 1 102 ? 3.189 -18.119 -22.189 1.00 52.25 102 TYR A N 1
ATOM 733 C CA . TYR A 1 102 ? 2.066 -18.954 -21.749 1.00 52.25 102 TYR A CA 1
ATOM 734 C C . TYR A 1 102 ? 1.072 -18.206 -20.845 1.00 52.25 102 TYR A C 1
ATOM 736 O O . TYR A 1 102 ? -0.142 -18.337 -21.014 1.00 52.25 102 TYR A O 1
ATOM 744 N N . TYR A 1 103 ? 1.565 -17.394 -19.902 1.00 56.56 103 TYR A N 1
ATOM 745 C CA . TYR A 1 103 ? 0.713 -16.632 -18.981 1.00 56.56 103 TYR A CA 1
ATOM 746 C C . TYR A 1 103 ? -0.095 -15.547 -19.718 1.00 56.56 103 TYR A C 1
ATOM 748 O O . TYR A 1 103 ? -1.292 -15.361 -19.466 1.00 56.56 103 TYR A O 1
ATOM 756 N N . TYR A 1 104 ? 0.540 -14.879 -20.688 1.00 58.69 104 TYR A N 1
ATOM 757 C CA . TYR A 1 104 ? -0.036 -13.758 -21.432 1.00 58.69 104 TYR A CA 1
ATOM 758 C C . TYR A 1 104 ? -0.952 -14.184 -22.583 1.00 58.69 104 TYR A C 1
ATOM 760 O O . TYR A 1 104 ? -1.928 -13.486 -22.848 1.00 58.69 104 TYR A O 1
ATOM 768 N N . GLY A 1 105 ? -0.737 -15.349 -23.207 1.00 62.31 105 GLY A N 1
ATOM 769 C CA . GLY A 1 105 ? -1.663 -15.881 -24.216 1.00 62.31 105 GLY A CA 1
ATOM 770 C C . GLY A 1 105 ? -3.087 -16.078 -23.676 1.00 62.31 105 GLY A C 1
ATOM 771 O O . GLY A 1 105 ? -4.058 -15.755 -24.358 1.00 62.31 105 GLY A O 1
ATOM 772 N N . LYS A 1 106 ? -3.214 -16.524 -22.417 1.00 61.47 106 LYS A N 1
ATOM 773 C CA . LYS A 1 106 ? -4.506 -16.799 -21.761 1.00 61.47 106 LYS A CA 1
ATOM 774 C C . LYS A 1 106 ? -5.231 -15.541 -21.253 1.00 61.47 106 LYS A C 1
ATOM 776 O O . LYS A 1 106 ? -6.455 -15.553 -21.172 1.00 61.47 106 LYS A O 1
ATOM 781 N N . HIS A 1 107 ? -4.502 -14.464 -20.945 1.00 59.75 107 HIS A N 1
ATOM 782 C CA . HIS A 1 107 ? -5.051 -13.231 -20.345 1.00 59.75 107 HIS A CA 1
ATOM 783 C C . HIS A 1 107 ? -5.036 -12.023 -21.294 1.00 59.75 107 HIS A C 1
ATOM 785 O O . HIS A 1 107 ? -5.489 -10.944 -20.920 1.00 59.75 107 HIS A O 1
ATOM 791 N N . SER A 1 108 ? -4.556 -12.194 -22.530 1.00 60.62 108 SER A N 1
ATOM 792 C CA . SER A 1 108 ? -4.464 -11.135 -23.545 1.00 60.62 108 SER A CA 1
ATOM 793 C C . SER A 1 108 ? -5.787 -10.399 -23.774 1.00 60.62 108 SER A C 1
ATOM 795 O O . SER A 1 108 ? -5.775 -9.178 -23.895 1.00 60.62 108 SER A O 1
ATOM 797 N N . LYS A 1 109 ? -6.921 -11.115 -23.725 1.00 61.09 109 LYS A N 1
ATOM 798 C CA . LYS A 1 109 ? -8.273 -10.552 -23.889 1.00 61.09 109 LYS A CA 1
ATOM 799 C C . LYS A 1 109 ? -8.627 -9.457 -22.878 1.00 61.09 109 LYS A C 1
ATOM 801 O O . LYS A 1 109 ? -9.429 -8.597 -23.208 1.00 61.09 109 LYS A O 1
ATOM 806 N N . TYR A 1 110 ? -8.052 -9.485 -21.674 1.00 57.22 110 TYR A N 1
ATOM 807 C CA . TYR A 1 110 ? -8.312 -8.484 -20.630 1.00 57.22 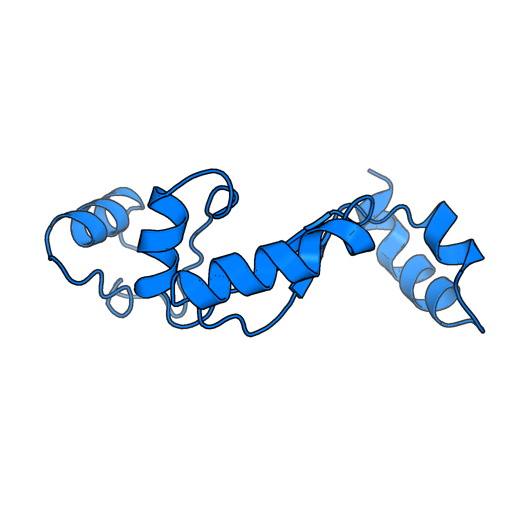110 TYR A CA 1
ATOM 808 C C . TYR A 1 110 ? -7.511 -7.188 -20.841 1.00 57.22 110 TYR A C 1
ATOM 810 O O . TYR A 1 110 ? -7.888 -6.133 -20.350 1.00 57.22 110 TYR A O 1
ATOM 818 N N . TYR A 1 111 ? -6.401 -7.262 -21.581 1.00 53.03 111 TYR A N 1
ATOM 819 C CA . TYR A 1 111 ? -5.494 -6.135 -21.826 1.00 53.03 111 TYR A CA 1
ATOM 820 C C . TYR A 1 111 ? -5.605 -5.562 -23.249 1.00 53.03 111 TYR A C 1
ATOM 822 O O . TYR A 1 111 ? -4.849 -4.658 -23.599 1.00 53.03 111 TYR A O 1
ATOM 830 N N . SER A 1 112 ? -6.493 -6.111 -24.083 1.00 55.59 112 SER A N 1
ATOM 831 C CA . SER A 1 112 ? -6.663 -5.740 -25.496 1.00 55.59 112 SER A CA 1
ATOM 832 C C . SER A 1 112 ? -7.914 -4.905 -25.795 1.00 55.59 112 SER A C 1
ATOM 834 O O . SER A 1 112 ? -8.180 -4.647 -26.967 1.00 55.59 112 SER A O 1
ATOM 836 N N . SER A 1 113 ? -8.698 -4.544 -24.779 1.00 48.62 113 SER A N 1
ATOM 837 C CA . SER A 1 113 ? -9.940 -3.761 -24.884 1.00 48.62 113 SER A CA 1
ATOM 838 C C . SER A 1 113 ? -9.779 -2.352 -24.337 1.00 48.62 113 SER A C 1
ATOM 840 O O . SER A 1 113 ? -9.072 -2.223 -23.313 1.00 48.62 113 SER A O 1
#

Foldseek 3Di:
DDDPVVLVVQCVPDPQSASVDPPPDPDDDDDDDQCVVDVVRLVVQQRDPADEAEDEQVCCVPCVVVSVVSSVVSVHRYDYYDYPNHPLVVVVVVDDPDPSVVVCVVCVVVVVD

Sequence (113 aa):
MPSPQDVLYRLRAHGQPDLRGVAGLDAVIVDTPPAMAVSDASVVLQHVDRAVYGALGRDAAGHSGPGLENNSAAGAKVTGVVLSMVDLRKNAKYSYSGSAYYYYGKHSKYYSS

Secondary structure (DSSP, 8-state):
---HHHHHHHHHHSSS---TT-TT-S--------TTT-HHHHHHHTTSS-EEEEEETTTHHHHHHHHHHHHHHTT--EEEEEEES--HHHHHHH--SSHHHHHHHHHHHHH--

Radius of gyration: 17.99 Å; chains: 1; bounding box: 40×32×43 Å

pLDDT: mean 73.98, std 15.19, range [47.44, 94.5]